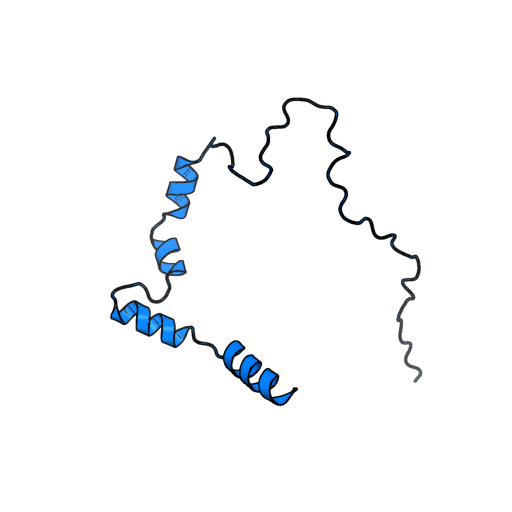Protein AF-A0A1I4YQT5-F1 (afdb_monomer)

Foldseek 3Di:
DVVVVVVVVVVVPDDCLVVQLVVCVVVVHHSDVVVVVVVVCVVVVVVVVCVVPQPPDPPRDDPPDPDDDPPDDDDDPPPPDPPPPDPPPDDDD

Secondary structure (DSSP, 8-state):
-HHHHHHHHHHHH---HHHHHHHHHHTT--SSHHHHHHHHTHHHHHHHHTTT-----TT-----SSS--TTS---------S-----------

Radius of gyration: 26.07 Å; Cα contacts (8 Å, |Δi|>4): 16; chains: 1; bounding box: 37×60×65 Å

pLDDT: mean 74.28, std 21.94, range [37.44, 97.69]

Organism: NCBI:txid995034

Mean predicted aligned error: 16.42 Å

Solvent-accessible surface area (backbone atoms only — not comparable to full-atom values): 6406 Å² total; per-residue (Å²): 123,66,69,69,49,48,58,52,49,57,61,67,71,53,83,56,66,67,60,53,20,56,54,29,45,76,72,77,37,65,57,54,59,66,60,52,46,63,72,66,44,53,66,58,52,53,52,66,74,44,65,90,58,80,68,90,52,100,77,64,66,86,79,92,58,89,82,89,76,94,81,82,80,86,81,79,86,71,78,82,70,95,71,84,70,82,85,72,81,77,78,80,134

Structure (mmCIF, N/CA/C/O backbone):
data_AF-A0A1I4YQT5-F1
#
_entry.id   AF-A0A1I4YQT5-F1
#
loop_
_atom_site.group_PDB
_atom_site.id
_atom_site.type_symbol
_atom_site.label_atom_id
_atom_site.label_alt_id
_atom_site.label_comp_id
_atom_site.label_asym_id
_atom_site.label_entity_id
_atom_site.label_seq_id
_atom_site.pdbx_PDB_ins_code
_atom_site.Cartn_x
_atom_site.Cartn_y
_atom_site.Cartn_z
_atom_site.occupancy
_atom_site.B_iso_or_equiv
_atom_site.auth_seq_id
_atom_site.auth_comp_id
_atom_site.auth_asym_id
_atom_site.auth_atom_id
_atom_site.pdbx_PDB_model_num
ATOM 1 N N . MET A 1 1 ? 24.798 12.345 -19.178 1.00 69.50 1 MET A N 1
ATOM 2 C CA . MET A 1 1 ? 24.167 11.521 -18.119 1.00 69.50 1 MET A CA 1
ATOM 3 C C . MET A 1 1 ? 22.634 11.444 -18.234 1.00 69.50 1 MET A C 1
ATOM 5 O O . MET A 1 1 ? 21.967 11.210 -17.238 1.00 69.50 1 MET A O 1
ATOM 9 N N . LEU A 1 2 ? 22.052 11.559 -19.436 1.00 81.38 2 LEU A N 1
ATOM 10 C CA . LEU A 1 2 ? 20.590 11.512 -19.600 1.00 81.38 2 LEU A CA 1
ATOM 11 C C . LEU A 1 2 ? 20.035 10.072 -19.618 1.00 81.38 2 LEU A C 1
ATOM 13 O O . LEU A 1 2 ? 18.994 9.812 -19.031 1.00 81.38 2 LEU A O 1
ATOM 17 N N . GLY A 1 3 ? 20.766 9.115 -20.207 1.00 87.12 3 GLY A N 1
ATOM 18 C CA . GLY A 1 3 ? 20.321 7.714 -20.299 1.00 87.12 3 GLY A CA 1
ATOM 19 C C . GLY A 1 3 ? 20.215 6.990 -18.950 1.00 87.12 3 GLY A C 1
ATOM 20 O O . GLY A 1 3 ? 19.248 6.279 -18.713 1.00 87.12 3 GLY A O 1
ATOM 21 N N . ALA A 1 4 ? 21.158 7.226 -18.029 1.00 90.69 4 ALA A N 1
ATOM 22 C CA . ALA A 1 4 ? 21.093 6.654 -16.679 1.00 90.69 4 ALA A CA 1
ATOM 23 C C . ALA A 1 4 ? 19.897 7.193 -15.873 1.00 90.69 4 ALA A C 1
ATOM 25 O O . ALA A 1 4 ? 19.291 6.463 -15.094 1.00 90.69 4 ALA A O 1
ATOM 26 N N . ASN A 1 5 ? 19.534 8.463 -16.083 1.00 92.50 5 ASN A N 1
ATOM 27 C CA . ASN A 1 5 ? 18.346 9.045 -15.469 1.00 92.50 5 ASN A CA 1
ATOM 28 C C . ASN A 1 5 ? 17.053 8.458 -16.057 1.00 92.50 5 ASN A C 1
ATOM 30 O O . ASN A 1 5 ? 16.131 8.200 -15.294 1.00 92.50 5 ASN A O 1
ATOM 34 N N . GLY A 1 6 ? 17.012 8.175 -17.365 1.00 95.00 6 GLY A N 1
ATOM 35 C CA . GLY A 1 6 ? 15.872 7.509 -18.007 1.00 95.00 6 GLY A CA 1
ATOM 36 C C . GLY A 1 6 ? 15.527 6.168 -17.355 1.00 95.00 6 GLY A C 1
ATOM 37 O O . GLY A 1 6 ? 14.394 5.972 -16.937 1.00 95.00 6 GLY A O 1
ATOM 38 N N . ILE A 1 7 ? 16.529 5.311 -17.134 1.00 94.94 7 ILE A N 1
ATOM 39 C CA . ILE A 1 7 ? 16.341 4.006 -16.469 1.00 94.94 7 ILE A CA 1
ATOM 40 C C . ILE A 1 7 ? 15.763 4.169 -15.054 1.00 94.94 7 ILE A C 1
ATOM 42 O O . ILE A 1 7 ? 14.885 3.413 -14.642 1.00 94.94 7 ILE A O 1
ATOM 46 N N . LEU A 1 8 ? 16.243 5.165 -14.302 1.00 95.75 8 LEU A N 1
ATOM 47 C CA . LEU A 1 8 ? 15.716 5.452 -12.969 1.00 95.75 8 LEU A CA 1
ATOM 48 C C . LEU A 1 8 ? 14.253 5.910 -13.025 1.00 95.75 8 LEU A C 1
ATOM 50 O O . LEU A 1 8 ? 13.457 5.498 -12.184 1.00 95.75 8 LEU A O 1
ATOM 54 N N . MET A 1 9 ? 13.905 6.758 -13.995 1.00 97.00 9 MET A N 1
ATOM 55 C CA . MET A 1 9 ? 12.537 7.250 -14.149 1.00 97.00 9 MET A CA 1
ATOM 56 C C . MET A 1 9 ? 11.582 6.125 -14.556 1.00 97.00 9 MET A C 1
ATOM 58 O O . MET A 1 9 ? 10.511 6.025 -13.965 1.00 97.00 9 MET A O 1
ATOM 62 N N . ASP A 1 10 ? 11.981 5.230 -15.461 1.00 96.38 10 ASP A N 1
ATOM 63 C CA . ASP A 1 10 ? 11.166 4.073 -15.856 1.00 96.38 10 ASP A CA 1
ATOM 64 C C . ASP A 1 10 ? 10.850 3.167 -14.653 1.00 96.38 10 ASP A C 1
ATOM 66 O O . ASP A 1 10 ? 9.696 2.800 -14.419 1.00 96.38 10 ASP A O 1
ATOM 70 N N . ALA A 1 11 ? 11.858 2.869 -13.827 1.00 96.19 11 ALA A N 1
ATOM 71 C CA . ALA A 1 11 ? 11.668 2.088 -12.606 1.00 96.19 11 ALA A CA 1
ATOM 72 C C . ALA A 1 11 ? 10.778 2.815 -11.584 1.00 96.19 11 ALA A C 1
ATOM 74 O O . ALA A 1 11 ? 9.921 2.196 -10.960 1.00 96.19 11 ALA A O 1
ATOM 75 N N . PHE A 1 12 ? 10.953 4.130 -11.421 1.00 95.62 12 PHE A N 1
ATOM 76 C CA . PHE A 1 12 ? 10.161 4.935 -10.491 1.00 95.62 12 PHE A CA 1
ATOM 77 C C . PHE A 1 12 ? 8.678 5.006 -10.881 1.00 95.62 12 PHE A C 1
ATOM 79 O O . PHE A 1 12 ? 7.813 4.948 -10.009 1.00 95.62 12 PHE A O 1
ATOM 86 N N . TYR A 1 13 ? 8.378 5.118 -12.177 1.00 97.38 13 TYR A N 1
ATOM 87 C CA . TYR A 1 13 ? 7.003 5.173 -12.684 1.00 97.38 13 TYR A CA 1
ATOM 88 C C . TYR A 1 13 ? 6.3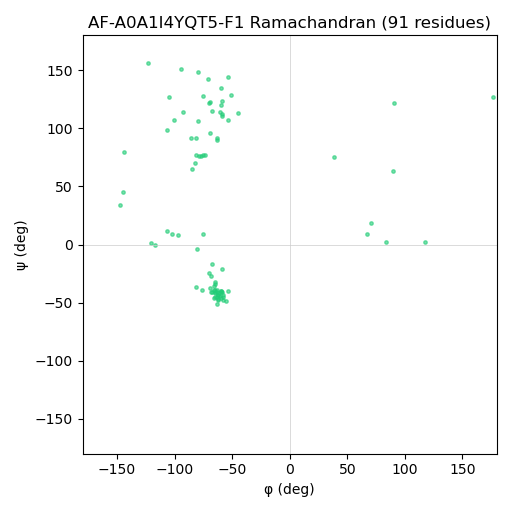33 3.802 -12.808 1.00 97.38 13 TYR A C 1
ATOM 90 O O . TYR A 1 13 ? 5.149 3.731 -13.142 1.00 97.38 13 TYR A O 1
ATOM 98 N N . THR A 1 14 ? 7.053 2.716 -12.529 1.00 97.31 14 THR A N 1
ATOM 99 C CA . THR A 1 14 ? 6.475 1.374 -12.543 1.00 97.31 14 THR A CA 1
ATOM 100 C C . THR A 1 14 ? 5.498 1.210 -11.378 1.00 97.31 14 THR A C 1
ATOM 102 O O . THR A 1 14 ? 5.855 1.357 -10.209 1.00 97.31 14 THR A O 1
ATOM 105 N N . ASP A 1 15 ? 4.247 0.875 -11.694 1.00 96.81 15 ASP A N 1
ATOM 106 C CA . ASP A 1 15 ? 3.233 0.588 -10.683 1.00 96.81 15 ASP A CA 1
ATOM 107 C C . ASP A 1 15 ? 3.400 -0.833 -10.131 1.00 96.81 15 ASP A C 1
ATOM 109 O O . ASP A 1 15 ? 3.070 -1.815 -10.787 1.00 96.81 15 ASP A O 1
ATOM 113 N N . VAL A 1 16 ? 3.894 -0.931 -8.898 1.00 97.06 16 VAL A N 1
ATOM 114 C CA . VAL A 1 16 ? 4.137 -2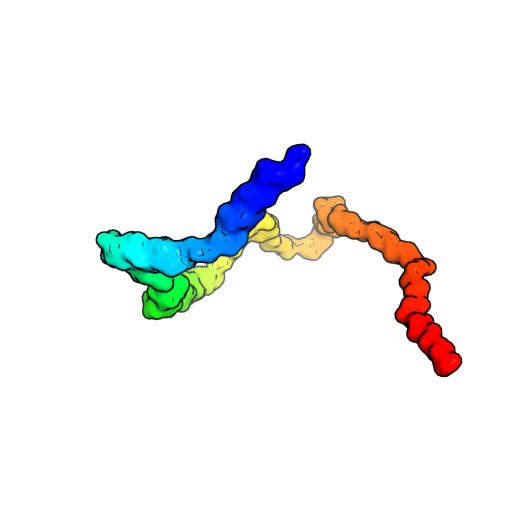.201 -8.192 1.00 97.06 16 VAL A CA 1
ATOM 115 C C . VAL A 1 16 ? 3.001 -2.592 -7.236 1.00 97.06 16 VAL A C 1
ATOM 117 O O . VAL A 1 16 ? 3.147 -3.515 -6.430 1.00 97.06 16 VAL A O 1
ATOM 120 N N . ARG A 1 17 ? 1.865 -1.878 -7.247 1.00 95.31 17 ARG A N 1
ATOM 121 C CA . ARG A 1 17 ? 0.795 -2.082 -6.250 1.00 95.31 17 ARG A CA 1
ATOM 122 C C . ARG A 1 17 ? 0.175 -3.475 -6.319 1.00 95.31 17 ARG A C 1
ATOM 124 O O . ARG A 1 17 ? -0.087 -4.050 -5.263 1.00 95.31 17 ARG A O 1
ATOM 131 N N . SER A 1 18 ? -0.022 -4.021 -7.519 1.00 95.94 18 SER A N 1
ATOM 132 C CA . SER A 1 18 ? -0.532 -5.386 -7.718 1.00 95.94 18 SER A CA 1
ATOM 133 C C . SER A 1 18 ? 0.413 -6.439 -7.146 1.00 95.94 18 SER A C 1
ATOM 135 O O . SER A 1 18 ? -0.021 -7.346 -6.438 1.00 95.94 18 SER A O 1
ATOM 137 N N . ASP A 1 19 ? 1.711 -6.278 -7.386 1.00 96.75 19 ASP A N 1
ATOM 138 C CA . ASP A 1 19 ? 2.729 -7.245 -6.978 1.00 96.75 19 ASP A CA 1
ATOM 139 C C . ASP A 1 19 ? 2.858 -7.270 -5.453 1.00 96.75 19 ASP A C 1
ATOM 141 O O . ASP A 1 19 ? 2.923 -8.330 -4.826 1.00 96.75 19 ASP A O 1
ATOM 145 N N . LEU A 1 20 ? 2.803 -6.090 -4.828 1.00 96.56 20 LEU A N 1
ATOM 146 C CA . LEU A 1 20 ? 2.778 -5.963 -3.374 1.00 96.56 20 LEU A CA 1
ATOM 147 C C . LEU A 1 20 ? 1.500 -6.539 -2.756 1.00 96.56 20 LEU A C 1
ATOM 149 O O . LEU A 1 20 ? 1.563 -7.087 -1.656 1.00 96.56 20 LEU A O 1
ATOM 153 N N . ALA A 1 21 ? 0.351 -6.410 -3.423 1.00 97.12 21 ALA A N 1
ATOM 154 C CA . ALA A 1 21 ? -0.901 -6.999 -2.956 1.00 97.12 21 ALA A CA 1
ATOM 155 C C . ALA A 1 21 ? -0.807 -8.533 -2.923 1.00 97.12 21 ALA A C 1
ATOM 157 O O . ALA A 1 21 ? -1.005 -9.125 -1.862 1.00 97.12 21 ALA A O 1
ATOM 158 N N . ALA A 1 22 ? -0.381 -9.155 -4.026 1.00 97.19 22 ALA A N 1
ATOM 159 C CA . ALA A 1 22 ? -0.185 -10.603 -4.105 1.00 97.19 22 ALA A CA 1
ATOM 160 C C . ALA A 1 22 ? 0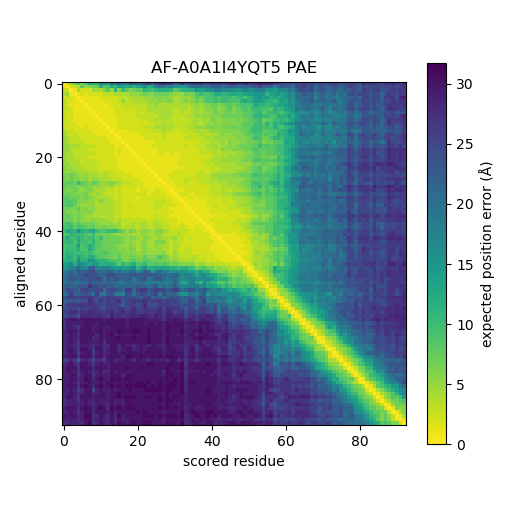.853 -11.106 -3.084 1.00 97.19 22 ALA A C 1
ATOM 162 O O . ALA A 1 22 ? 0.664 -12.131 -2.424 1.00 97.19 22 ALA A O 1
ATOM 163 N N . TRP A 1 23 ? 1.942 -10.355 -2.887 1.00 97.56 23 TRP A N 1
ATOM 164 C CA . TRP A 1 23 ? 2.944 -10.689 -1.877 1.00 97.56 23 TRP A CA 1
ATOM 165 C C . TRP A 1 23 ? 2.375 -10.657 -0.451 1.00 97.56 23 TRP A C 1
ATOM 167 O O . TRP A 1 23 ? 2.679 -11.552 0.341 1.00 97.56 23 TRP A O 1
ATOM 177 N N . ARG A 1 24 ? 1.530 -9.673 -0.108 1.00 97.69 24 ARG A N 1
ATOM 178 C CA . ARG A 1 24 ? 0.867 -9.613 1.208 1.00 97.69 24 ARG A CA 1
ATOM 179 C C . ARG A 1 24 ? -0.036 -10.820 1.429 1.00 97.69 24 ARG A C 1
ATOM 181 O O . ARG A 1 24 ? 0.083 -11.471 2.467 1.00 97.69 24 ARG A O 1
ATOM 188 N N . GLU A 1 25 ? -0.859 -11.157 0.441 1.00 97.19 25 GLU A N 1
ATOM 189 C CA . GLU A 1 25 ? -1.765 -12.308 0.509 1.00 97.19 25 GLU A CA 1
ATOM 190 C C . GLU A 1 25 ? -1.001 -13.620 0.708 1.00 97.19 25 GLU A C 1
ATOM 192 O O . GLU A 1 25 ? -1.388 -14.433 1.547 1.00 97.19 25 GLU A O 1
ATOM 197 N N . SER A 1 26 ? 0.151 -13.784 0.042 1.00 97.44 26 SER A N 1
ATOM 198 C CA . SER A 1 26 ? 1.013 -14.965 0.214 1.00 97.44 26 SER A CA 1
ATOM 199 C C . SER A 1 26 ? 1.494 -15.176 1.657 1.00 97.44 26 SER A C 1
ATOM 201 O O . SER A 1 26 ? 1.866 -16.284 2.039 1.00 97.44 26 SER A O 1
ATOM 203 N N . ARG A 1 27 ? 1.478 -14.116 2.474 1.00 96.62 27 ARG A N 1
ATOM 204 C CA . ARG A 1 27 ? 1.867 -14.136 3.890 1.00 96.62 27 ARG A CA 1
ATOM 205 C C . ARG A 1 27 ? 0.681 -14.028 4.847 1.00 96.62 27 ARG A C 1
ATOM 207 O O . ARG A 1 27 ? 0.891 -13.808 6.038 1.00 96.62 27 ARG A O 1
ATOM 214 N N . GLY A 1 28 ? -0.546 -14.161 4.345 1.00 95.44 28 GLY A N 1
ATOM 215 C CA . GLY A 1 28 ? -1.769 -14.033 5.139 1.00 95.44 28 GLY A CA 1
ATOM 216 C C . GLY A 1 28 ? -2.063 -12.602 5.598 1.00 95.44 28 GLY A C 1
ATOM 217 O O . GLY A 1 28 ? -2.817 -12.410 6.550 1.00 95.44 28 GLY A O 1
ATOM 218 N N . LEU A 1 29 ? -1.461 -11.596 4.959 1.00 95.81 29 LEU A N 1
ATOM 219 C CA . LEU A 1 29 ? -1.739 -10.187 5.222 1.00 95.81 29 LEU A CA 1
ATOM 220 C C . LEU A 1 29 ? -2.798 -9.658 4.238 1.00 95.81 29 LEU A C 1
ATOM 222 O O . LEU A 1 29 ? -2.853 -10.124 3.099 1.00 95.81 29 LEU A O 1
ATOM 226 N N . PRO A 1 30 ? -3.605 -8.652 4.626 1.00 94.88 30 PRO A N 1
ATOM 227 C CA . PRO A 1 30 ? -4.565 -8.035 3.715 1.00 94.88 30 PRO A CA 1
ATOM 228 C C . PRO A 1 30 ? -3.885 -7.407 2.491 1.00 94.88 30 PRO A C 1
ATOM 230 O O . PRO A 1 30 ? -2.912 -6.661 2.634 1.00 94.88 30 PRO A O 1
ATOM 233 N N . ALA A 1 31 ? -4.436 -7.659 1.301 1.00 94.69 31 ALA A N 1
ATOM 234 C CA . ALA A 1 31 ? -3.992 -7.048 0.046 1.00 94.69 31 ALA A CA 1
ATOM 235 C C . ALA A 1 31 ? -4.060 -5.515 0.089 1.00 94.69 31 ALA A C 1
ATOM 237 O O . ALA A 1 31 ? -3.093 -4.837 -0.276 1.00 94.69 31 ALA A O 1
ATOM 238 N N . ASP A 1 32 ? -5.181 -4.991 0.601 1.00 94.31 32 ASP A N 1
ATOM 239 C CA . ASP A 1 32 ? -5.399 -3.574 0.880 1.00 94.31 32 ASP A CA 1
ATOM 240 C C . ASP A 1 32 ? -5.348 -3.311 2.400 1.00 94.31 32 ASP A C 1
ATOM 242 O O . ASP A 1 32 ? -6.337 -3.516 3.118 1.00 94.31 32 ASP A O 1
ATOM 246 N N . PRO A 1 33 ? -4.200 -2.846 2.921 1.00 93.00 33 PRO A N 1
ATOM 247 C CA . PRO A 1 33 ? -4.046 -2.570 4.342 1.00 93.00 33 PRO A CA 1
ATOM 248 C C . PRO A 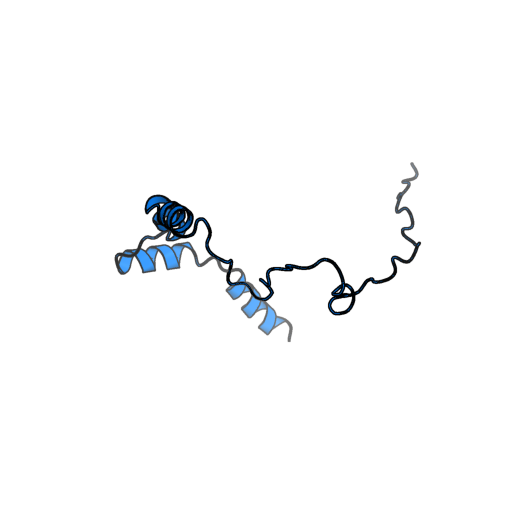1 33 ? -4.890 -1.379 4.816 1.00 93.00 33 PRO A C 1
ATOM 250 O O . PRO A 1 33 ? -5.278 -1.349 5.984 1.00 93.00 33 PRO A O 1
ATOM 253 N N . MET A 1 34 ? -5.203 -0.411 3.946 1.00 93.00 34 MET A N 1
ATOM 254 C CA . MET A 1 34 ? -6.004 0.754 4.332 1.00 93.00 34 MET A CA 1
ATOM 255 C C . MET A 1 34 ? -7.482 0.394 4.447 1.00 93.00 34 MET A C 1
ATOM 257 O O . MET A 1 34 ? -8.130 0.815 5.408 1.00 93.00 34 MET A O 1
ATOM 261 N N . ALA A 1 35 ? -7.996 -0.440 3.541 1.00 93.44 35 ALA A N 1
ATOM 262 C CA . ALA A 1 35 ? -9.336 -1.004 3.678 1.00 93.44 35 ALA A CA 1
ATOM 263 C C . ALA A 1 35 ? -9.450 -1.876 4.938 1.00 93.44 35 ALA A C 1
ATOM 265 O O . ALA A 1 35 ? -10.404 -1.730 5.703 1.00 93.44 35 ALA A O 1
ATOM 266 N N . ALA A 1 36 ? -8.449 -2.722 5.213 1.00 94.12 36 ALA A N 1
ATOM 267 C CA . ALA A 1 36 ? -8.418 -3.534 6.429 1.00 94.12 36 ALA A CA 1
ATOM 268 C C . ALA A 1 36 ? -8.384 -2.673 7.705 1.00 94.12 36 ALA A C 1
ATOM 270 O O . ALA A 1 36 ? -9.105 -2.946 8.667 1.00 94.12 36 ALA A O 1
ATOM 271 N N . TYR A 1 37 ? -7.600 -1.590 7.703 1.00 92.75 37 TYR A N 1
ATOM 272 C CA . TYR A 1 37 ? -7.572 -0.628 8.802 1.00 92.75 37 TYR A CA 1
ATOM 273 C C . TYR A 1 37 ? -8.933 0.049 9.003 1.00 92.75 37 TYR A C 1
ATOM 275 O O . TYR A 1 37 ? -9.430 0.095 10.131 1.00 92.75 37 TYR A O 1
ATOM 283 N N . ALA A 1 38 ? -9.564 0.527 7.929 1.00 92.69 38 ALA A N 1
ATOM 284 C CA . ALA A 1 38 ? -10.880 1.157 7.995 1.00 92.69 38 ALA A CA 1
ATOM 285 C C . ALA A 1 38 ? -11.943 0.191 8.546 1.00 92.69 38 ALA A C 1
ATOM 287 O O . ALA A 1 38 ? -12.698 0.558 9.448 1.00 92.69 38 ALA A O 1
ATOM 288 N N . ALA A 1 39 ? -11.941 -1.061 8.080 1.00 93.31 39 ALA A N 1
ATOM 289 C CA . ALA A 1 39 ? -12.845 -2.107 8.553 1.00 93.31 39 ALA A CA 1
ATOM 290 C C . ALA A 1 39 ? -12.613 -2.478 10.027 1.00 93.31 39 ALA A C 1
ATOM 292 O O . ALA A 1 39 ? -13.563 -2.797 10.739 1.00 93.31 39 ALA A O 1
ATOM 293 N N . SER A 1 40 ? -11.371 -2.394 10.517 1.00 92.94 40 SER A N 1
ATOM 294 C CA . SER A 1 40 ? -11.041 -2.727 11.910 1.00 92.94 40 SER A CA 1
ATOM 295 C C . SER A 1 40 ? -11.640 -1.766 12.946 1.00 92.94 40 SER A C 1
ATOM 297 O O . SER A 1 40 ? -11.653 -2.074 14.136 1.00 92.94 40 SER A O 1
ATOM 299 N N . GLY A 1 41 ? -12.081 -0.570 12.534 1.00 90.81 41 GLY A N 1
ATOM 300 C CA . GLY A 1 41 ? -12.595 0.449 13.452 1.00 90.81 41 GLY A CA 1
ATOM 301 C C . GLY A 1 41 ? -11.542 1.036 14.403 1.00 90.81 41 GLY A C 1
ATOM 302 O O . GLY A 1 41 ? -11.899 1.803 15.300 1.00 90.81 41 GLY A O 1
ATOM 303 N N . CYS A 1 42 ? -10.251 0.732 14.206 1.00 89.50 42 CYS A N 1
ATOM 304 C CA . CYS A 1 42 ? -9.157 1.237 15.040 1.00 89.50 42 CYS A CA 1
ATOM 305 C C . CYS A 1 42 ? -9.166 2.764 15.155 1.00 89.50 42 CYS A C 1
ATOM 307 O O . CYS A 1 42 ? -8.966 3.288 16.248 1.00 89.50 42 CYS A O 1
ATOM 309 N N . GLN A 1 43 ? -9.463 3.469 14.058 1.00 88.56 43 GLN A N 1
ATOM 310 C CA . GLN A 1 43 ? -9.538 4.930 14.046 1.00 88.56 43 GLN A CA 1
ATOM 311 C C . GLN A 1 43 ? -10.567 5.470 15.046 1.00 88.56 43 GLN A C 1
ATOM 313 O O . GLN A 1 43 ? -10.284 6.426 15.763 1.00 88.56 43 GLN A O 1
ATOM 318 N N . ARG A 1 44 ? -11.751 4.848 15.110 1.00 90.25 44 ARG A N 1
ATOM 319 C CA . ARG A 1 44 ? -12.822 5.254 16.024 1.00 90.25 44 ARG A CA 1
ATOM 320 C C . ARG A 1 44 ? -12.410 5.032 17.478 1.00 90.25 44 ARG A C 1
ATOM 322 O O . ARG A 1 44 ? -12.527 5.951 18.278 1.00 90.25 44 ARG A O 1
ATOM 329 N N . ARG A 1 45 ? -11.841 3.864 17.787 1.00 89.81 45 ARG A N 1
ATOM 330 C CA . ARG A 1 45 ? -11.317 3.557 19.127 1.00 89.81 45 ARG A CA 1
ATOM 331 C C . ARG A 1 45 ? -10.242 4.557 19.566 1.00 89.81 45 ARG A C 1
ATOM 333 O O . ARG A 1 45 ? -10.333 5.107 20.653 1.00 89.81 45 ARG A O 1
ATOM 340 N N . ILE A 1 46 ? -9.266 4.847 18.700 1.00 88.75 46 ILE A N 1
ATOM 341 C CA . ILE A 1 46 ? -8.214 5.837 18.987 1.00 88.75 46 ILE A CA 1
ATOM 342 C C . ILE A 1 46 ? -8.821 7.220 19.250 1.00 88.75 46 ILE A C 1
ATOM 344 O O . ILE A 1 46 ? -8.350 7.931 20.135 1.00 88.75 46 ILE A O 1
ATOM 348 N N . ALA A 1 47 ? -9.840 7.617 18.483 1.00 87.88 47 ALA A N 1
ATOM 349 C CA . ALA A 1 47 ? -10.504 8.902 18.665 1.00 87.88 47 ALA A CA 1
ATOM 350 C C . ALA A 1 47 ? -11.228 8.987 20.017 1.00 87.88 47 ALA A C 1
ATOM 352 O O . ALA A 1 47 ? -11.060 9.985 20.709 1.00 87.88 47 ALA A O 1
ATOM 353 N N . GLU A 1 48 ? -11.966 7.943 20.405 1.00 89.50 48 GLU A N 1
ATOM 354 C CA . GLU A 1 48 ? -12.669 7.840 21.694 1.00 89.50 48 GLU A CA 1
ATOM 355 C C . GLU A 1 48 ? -11.688 7.849 22.883 1.00 89.50 48 GLU A C 1
ATOM 357 O O . GLU A 1 48 ? -11.876 8.598 23.839 1.00 89.50 48 GLU A O 1
ATOM 362 N N . GLU A 1 49 ? -10.597 7.083 22.805 1.00 88.69 49 GLU A N 1
ATOM 363 C CA . GLU A 1 49 ? -9.591 6.975 23.875 1.00 88.69 49 GLU A CA 1
ATOM 364 C C . GLU A 1 49 ? -8.752 8.248 24.056 1.00 88.69 49 GLU A C 1
ATOM 366 O O . GLU A 1 49 ? -8.194 8.483 25.128 1.00 88.69 49 GLU A O 1
ATOM 371 N N . ARG A 1 50 ? -8.627 9.071 23.010 1.00 83.25 50 ARG A N 1
ATOM 372 C CA . ARG A 1 50 ? -7.799 10.287 23.024 1.00 83.25 50 ARG A CA 1
ATOM 373 C C . ARG A 1 50 ? -8.602 11.575 23.187 1.00 83.25 50 ARG A C 1
ATOM 375 O O . ARG A 1 50 ? -8.019 12.657 23.074 1.00 83.25 50 ARG A O 1
ATOM 382 N N . VAL A 1 51 ? -9.903 11.495 23.478 1.00 80.88 51 VAL A N 1
ATOM 383 C CA . VAL A 1 51 ? -10.706 12.679 23.817 1.00 80.88 51 VAL A CA 1
ATOM 384 C C . VAL A 1 51 ? -10.111 13.351 25.059 1.00 80.88 51 VAL A C 1
ATOM 386 O O . VAL A 1 51 ? -9.987 12.741 26.115 1.00 80.88 51 VAL A O 1
ATOM 389 N N . GLY A 1 52 ? -9.707 14.618 24.925 1.00 73.06 52 GLY A N 1
ATOM 390 C CA . GLY A 1 52 ? -9.073 15.386 26.006 1.00 73.06 52 GLY A CA 1
ATOM 391 C C . GLY A 1 52 ? -7.561 15.169 26.162 1.00 73.06 52 GLY A C 1
ATOM 392 O O . GLY A 1 52 ? -6.948 15.776 27.041 1.00 73.06 52 GLY A O 1
ATOM 393 N N . GLY A 1 53 ? -6.935 14.354 25.307 1.00 69.06 53 GLY A N 1
ATOM 394 C CA . GLY A 1 53 ? -5.484 14.181 25.277 1.00 69.06 53 GLY A CA 1
ATOM 395 C C . GLY A 1 53 ? -4.759 15.412 24.723 1.00 69.06 53 GLY A C 1
ATOM 396 O O . GLY A 1 53 ? -5.211 16.053 23.773 1.00 69.06 53 GLY A O 1
ATOM 397 N N . GLN A 1 54 ? -3.596 15.743 25.287 1.00 71.75 54 GLN A N 1
ATOM 398 C CA . GLN A 1 54 ? -2.737 16.785 24.727 1.00 71.75 54 GLN A CA 1
ATOM 399 C C . GLN A 1 54 ? -2.126 16.278 23.415 1.00 71.75 54 GLN A C 1
ATOM 401 O O . GLN A 1 54 ? -1.431 15.262 23.408 1.00 71.75 54 GLN A O 1
ATOM 406 N N . GLN A 1 55 ? -2.365 16.978 22.303 1.00 70.06 55 GLN A N 1
ATOM 407 C CA . GLN A 1 55 ? -1.735 16.647 21.027 1.00 70.06 55 GLN A CA 1
ATOM 408 C C . GLN A 1 55 ? -0.212 16.719 21.194 1.00 70.06 55 GLN A C 1
ATOM 410 O O . GLN A 1 55 ? 0.340 17.791 21.409 1.00 70.06 55 GLN A O 1
ATOM 415 N N . ALA A 1 56 ? 0.480 15.585 21.117 1.00 69.75 56 ALA A N 1
ATOM 416 C CA . ALA A 1 56 ? 1.935 15.562 21.093 1.00 69.75 56 ALA A CA 1
ATOM 417 C C . ALA A 1 56 ? 2.386 15.846 19.655 1.00 69.75 56 ALA A C 1
ATOM 419 O O . ALA A 1 56 ? 2.444 14.951 18.816 1.00 69.75 56 ALA A O 1
ATOM 420 N N . GLY A 1 57 ? 2.619 17.120 19.352 1.00 74.25 57 GLY A N 1
ATOM 421 C CA . GLY A 1 57 ? 3.132 17.581 18.065 1.00 74.25 57 GLY A CA 1
ATOM 422 C C . GLY A 1 57 ? 4.413 18.387 18.241 1.00 74.25 57 GLY A C 1
ATOM 423 O O . GLY A 1 57 ? 4.645 18.977 19.300 1.00 74.25 57 GLY A O 1
ATOM 424 N N . TRP A 1 58 ? 5.233 18.453 17.191 1.00 61.72 58 TRP A N 1
ATOM 425 C CA . TRP A 1 58 ? 6.352 19.395 17.110 1.00 61.72 58 TRP A CA 1
ATOM 426 C C . TRP A 1 58 ? 5.799 20.830 17.116 1.00 61.72 58 TRP A C 1
ATOM 428 O O . TRP A 1 58 ? 5.444 21.374 16.078 1.00 61.72 58 TRP A O 1
ATOM 438 N N . GLY A 1 59 ? 5.652 21.413 18.309 1.00 65.81 59 GLY A N 1
ATOM 439 C CA . GLY A 1 59 ? 5.099 22.757 18.521 1.00 65.81 59 GLY A CA 1
ATOM 440 C C . GLY A 1 59 ? 3.810 22.828 19.344 1.00 65.81 59 GLY A C 1
ATOM 441 O O . GLY A 1 59 ? 3.309 23.926 19.565 1.00 65.81 59 GLY A O 1
ATOM 442 N N . ALA A 1 60 ? 3.284 21.710 19.849 1.00 61.44 60 ALA A N 1
ATOM 443 C CA . ALA A 1 60 ? 2.083 21.719 20.681 1.00 61.44 60 ALA A CA 1
ATOM 444 C C . ALA A 1 60 ? 2.384 22.227 22.104 1.00 61.44 60 ALA A C 1
ATOM 446 O O . ALA A 1 60 ? 2.506 21.463 23.060 1.00 61.44 60 ALA A O 1
ATOM 447 N N . ARG A 1 61 ? 2.536 23.546 22.249 1.00 59.28 61 ARG A N 1
ATOM 448 C CA . ARG A 1 61 ? 2.507 24.225 23.544 1.00 59.28 61 ARG A CA 1
ATOM 449 C C . ARG A 1 61 ? 1.183 24.953 23.698 1.00 59.28 61 ARG A C 1
ATOM 451 O O . ARG A 1 61 ? 0.804 25.772 22.869 1.00 59.28 61 ARG A O 1
ATOM 458 N N . ARG A 1 62 ? 0.518 24.660 24.809 1.00 50.78 62 ARG A N 1
ATOM 459 C CA . ARG A 1 62 ? -0.594 25.433 25.351 1.00 50.78 62 ARG A CA 1
ATOM 460 C C . ARG A 1 62 ? -0.102 26.868 25.609 1.00 50.78 62 ARG A C 1
ATOM 462 O O . ARG A 1 62 ? 0.735 27.071 26.487 1.00 50.78 62 ARG A O 1
ATOM 469 N N . LEU A 1 63 ? -0.569 27.844 24.832 1.00 55.78 63 LEU A N 1
ATOM 470 C CA . LEU A 1 63 ? -0.330 29.266 25.098 1.00 55.78 63 LEU A CA 1
ATOM 471 C C . LEU A 1 63 ? -1.340 29.756 26.150 1.00 55.78 63 LEU A C 1
ATOM 473 O O . LEU A 1 63 ? -2.313 30.419 25.817 1.00 55.78 63 LEU A O 1
ATOM 477 N N . GLU A 1 64 ? -1.112 29.430 27.427 1.00 48.59 64 GLU A N 1
ATOM 478 C CA . GLU A 1 64 ? -1.811 30.073 28.561 1.00 48.59 64 GLU A CA 1
ATOM 479 C C . GLU A 1 64 ? -1.095 31.370 28.956 1.00 48.59 64 GLU A C 1
ATOM 481 O O . GLU A 1 64 ? -0.497 31.476 30.030 1.00 48.59 64 GLU A O 1
ATOM 486 N N . ARG A 1 65 ? -1.088 32.344 28.051 1.00 45.44 65 ARG A N 1
ATOM 487 C CA . ARG A 1 65 ? -1.073 33.778 28.366 1.00 45.44 65 ARG A CA 1
ATOM 488 C C . ARG A 1 65 ? -0.992 34.546 27.063 1.00 45.44 65 ARG A C 1
ATOM 490 O O . ARG A 1 65 ? -0.107 34.298 26.247 1.00 45.44 65 ARG A O 1
ATOM 497 N N . GLY A 1 66 ? -1.925 35.478 26.895 1.00 50.75 66 GLY A N 1
ATOM 498 C CA . GLY A 1 66 ? -1.769 36.545 25.926 1.00 50.75 66 GLY A CA 1
ATOM 499 C C . GLY A 1 66 ? -0.439 37.257 26.161 1.00 50.75 66 GLY A C 1
ATOM 500 O O . GLY A 1 66 ? -0.016 37.424 27.301 1.00 50.75 66 GLY A O 1
ATOM 501 N N . GLU A 1 67 ? 0.160 37.668 25.050 1.00 51.41 67 GLU A N 1
ATOM 502 C CA . GLU A 1 67 ? 1.391 38.447 24.932 1.00 51.41 67 GLU A CA 1
ATOM 503 C C . GLU A 1 67 ? 2.700 37.644 24.827 1.00 51.41 67 GLU A C 1
ATOM 505 O O . GLU A 1 67 ? 3.106 36.891 25.704 1.00 51.41 67 GLU A O 1
ATOM 510 N N . ALA A 1 68 ? 3.389 37.910 23.710 1.00 50.91 68 ALA A N 1
ATOM 511 C CA . ALA A 1 68 ? 4.798 37.636 23.432 1.00 50.91 68 ALA A CA 1
ATOM 512 C C . ALA A 1 68 ? 5.193 36.289 22.799 1.00 50.91 68 ALA A C 1
ATOM 514 O O . ALA A 1 68 ? 6.036 35.597 23.345 1.00 50.91 68 ALA A O 1
ATOM 515 N N . LEU A 1 69 ? 4.748 35.988 21.566 1.00 47.84 69 LEU A N 1
ATOM 516 C CA . LEU A 1 69 ? 5.536 35.151 20.628 1.00 47.84 69 LEU A CA 1
ATOM 517 C C . LEU A 1 69 ? 5.358 35.514 19.133 1.00 47.84 69 LEU A C 1
ATOM 519 O O . LEU A 1 69 ? 5.475 34.663 18.258 1.00 47.84 69 LEU A O 1
ATOM 523 N N . ALA A 1 70 ? 5.172 36.790 18.788 1.00 48.94 70 ALA A N 1
ATOM 524 C CA . ALA A 1 70 ? 5.169 37.217 17.379 1.00 48.94 70 ALA A CA 1
ATOM 525 C C . ALA A 1 70 ? 6.575 37.289 16.729 1.00 48.94 70 ALA A C 1
ATOM 527 O O . ALA A 1 70 ? 6.706 37.820 15.630 1.00 48.94 70 ALA A O 1
ATOM 528 N N . ARG A 1 71 ? 7.648 36.804 17.382 1.00 51.97 71 ARG A N 1
ATOM 529 C CA . ARG A 1 71 ? 9.031 37.106 16.953 1.00 51.97 71 ARG A CA 1
ATOM 530 C C . ARG A 1 71 ? 9.929 35.924 16.588 1.00 51.97 71 ARG A C 1
ATOM 532 O O . ARG A 1 71 ? 11.076 36.162 16.239 1.00 51.97 71 ARG A O 1
ATOM 539 N N . VAL A 1 72 ? 9.450 34.677 16.636 1.00 58.81 72 VAL A N 1
ATOM 540 C CA . VAL A 1 72 ? 10.329 33.506 16.396 1.00 58.81 72 VAL A CA 1
ATOM 541 C C . VAL A 1 72 ? 9.936 32.670 15.167 1.00 58.81 72 VAL A C 1
ATOM 543 O O . VAL A 1 72 ? 10.649 31.742 14.808 1.00 58.81 72 VAL A O 1
ATOM 546 N N . PHE A 1 73 ? 8.874 33.021 14.434 1.00 41.81 73 PHE A N 1
ATOM 547 C CA . PHE A 1 73 ? 8.551 32.329 13.178 1.00 41.81 73 PHE A CA 1
ATOM 548 C C . PHE A 1 73 ? 7.979 33.282 12.119 1.00 41.81 73 PHE A C 1
ATOM 550 O O . PHE A 1 73 ? 6.772 33.347 11.907 1.00 41.81 73 PHE A O 1
ATOM 557 N N . GLN A 1 74 ? 8.856 34.034 11.448 1.00 55.31 74 GLN A N 1
ATOM 558 C CA . GLN A 1 74 ? 8.570 34.558 10.108 1.00 55.31 74 GLN A CA 1
ATOM 559 C C . GLN A 1 74 ? 9.273 33.670 9.072 1.00 55.31 74 GLN A C 1
ATOM 561 O O . GLN A 1 74 ? 10.494 33.765 8.943 1.00 55.31 74 GLN A O 1
ATOM 566 N N . PRO A 1 75 ? 8.553 32.839 8.301 1.00 50.25 75 PRO A N 1
ATOM 567 C CA . PRO A 1 75 ? 9.095 32.270 7.082 1.00 50.25 75 PRO A CA 1
ATOM 568 C C . PRO A 1 75 ? 8.718 33.187 5.906 1.00 50.25 75 PRO A C 1
ATOM 570 O O . PRO A 1 75 ? 7.546 33.348 5.590 1.00 50.25 75 PRO A O 1
ATOM 573 N N . TYR A 1 76 ? 9.721 33.813 5.287 1.00 41.31 76 TYR A N 1
ATOM 574 C CA . TYR A 1 76 ? 9.686 34.393 3.936 1.00 41.31 76 TYR A CA 1
ATOM 575 C C . TYR A 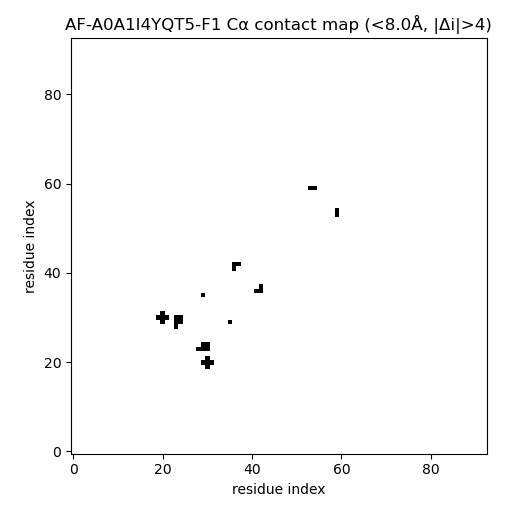1 76 ? 8.386 35.105 3.510 1.00 41.31 76 TYR A C 1
ATOM 577 O O . TYR A 1 76 ? 7.657 34.633 2.637 1.00 41.31 76 TYR A O 1
ATOM 585 N N . ALA A 1 77 ? 8.151 36.314 4.025 1.00 42.03 77 ALA A N 1
ATOM 586 C CA . ALA A 1 77 ? 7.343 37.295 3.304 1.00 42.03 77 ALA A CA 1
ATOM 587 C C . ALA A 1 77 ? 8.175 37.834 2.127 1.00 42.03 77 ALA A C 1
ATOM 589 O O . ALA A 1 77 ? 8.759 38.911 2.194 1.00 42.03 77 ALA A O 1
ATOM 590 N N . GLY A 1 78 ? 8.284 37.031 1.066 1.00 43.16 78 GLY A N 1
ATOM 591 C CA . GLY A 1 78 ? 8.741 37.505 -0.231 1.00 43.16 78 GLY A CA 1
ATOM 592 C C . GLY A 1 78 ? 7.778 38.583 -0.711 1.00 43.16 78 GLY A C 1
ATOM 593 O O . GLY A 1 78 ? 6.595 38.325 -0.932 1.00 43.16 78 GLY A O 1
ATOM 594 N N . GLU A 1 79 ? 8.296 39.797 -0.803 1.00 40.12 79 GLU A N 1
ATOM 595 C CA . GLU A 1 79 ? 7.658 40.974 -1.367 1.00 40.12 79 GLU A CA 1
ATOM 596 C C . GLU A 1 79 ? 6.984 40.603 -2.699 1.00 40.12 79 GLU A C 1
ATOM 598 O O . GLU A 1 79 ? 7.642 40.220 -3.670 1.00 40.12 79 GLU A O 1
ATOM 603 N N . LYS A 1 80 ? 5.647 40.654 -2.756 1.00 44.06 80 LYS A N 1
ATOM 604 C CA . LYS A 1 80 ? 4.943 40.560 -4.036 1.00 44.06 80 LYS A CA 1
ATOM 605 C C . LYS A 1 80 ? 5.239 41.840 -4.808 1.00 44.06 80 LYS A C 1
ATOM 607 O O . LYS A 1 80 ? 4.580 42.856 -4.610 1.00 44.06 80 LYS A O 1
ATOM 612 N N . SER A 1 81 ? 6.243 41.772 -5.677 1.00 37.44 81 SER A N 1
ATOM 613 C CA . SER A 1 81 ? 6.509 42.780 -6.700 1.00 37.44 81 SER A CA 1
ATOM 614 C C . SER A 1 81 ? 5.221 43.059 -7.497 1.00 37.44 81 SER A C 1
ATOM 616 O O . SER A 1 81 ? 4.584 42.107 -7.968 1.00 37.44 81 SER A O 1
ATOM 618 N N . PRO A 1 82 ? 4.795 44.324 -7.665 1.00 41.09 82 PRO A N 1
ATOM 619 C CA . PRO A 1 82 ? 3.628 44.662 -8.463 1.00 41.09 82 PRO A CA 1
ATOM 620 C C . PRO A 1 82 ? 4.011 44.626 -9.945 1.00 41.09 82 PRO A C 1
ATOM 622 O O . PRO A 1 82 ? 4.207 45.650 -10.589 1.00 41.09 82 PRO A O 1
ATOM 625 N N . ALA A 1 83 ? 4.128 43.422 -10.495 1.00 47.50 83 ALA A N 1
ATOM 626 C CA . ALA A 1 83 ? 4.284 43.204 -11.929 1.00 47.50 83 ALA A CA 1
ATOM 627 C C . ALA A 1 83 ? 3.568 41.919 -12.367 1.00 47.50 83 ALA A C 1
ATOM 629 O O . ALA A 1 83 ? 4.083 41.124 -13.149 1.00 47.50 83 ALA A O 1
ATOM 630 N N . GLN A 1 84 ? 2.333 41.723 -11.894 1.00 47.97 84 GLN A N 1
ATOM 631 C CA . GLN A 1 84 ? 1.394 40.820 -12.556 1.00 47.97 84 GLN A CA 1
ATOM 632 C C . GLN A 1 84 ? 0.843 41.545 -13.797 1.00 47.97 84 GLN A C 1
ATOM 634 O O . GLN A 1 84 ? -0.258 42.098 -13.804 1.00 47.97 84 GLN A O 1
ATOM 639 N N . GLY A 1 85 ? 1.664 41.608 -14.847 1.00 39.50 85 GLY A N 1
ATOM 640 C CA . GLY A 1 85 ? 1.228 42.011 -16.176 1.00 39.50 85 GLY A CA 1
ATOM 641 C C . GLY A 1 85 ? 0.126 41.067 -16.649 1.00 39.50 85 GLY A C 1
ATOM 642 O O . GLY A 1 85 ? 0.298 39.849 -16.676 1.00 39.50 85 GLY A O 1
ATOM 643 N N . ARG A 1 86 ? -1.028 41.640 -16.991 1.00 44.66 86 ARG A N 1
ATOM 644 C CA . ARG A 1 86 ? -2.139 40.957 -17.654 1.00 44.66 86 ARG A CA 1
ATOM 645 C C . ARG A 1 86 ? -1.615 40.276 -18.917 1.00 44.66 86 ARG A C 1
ATOM 647 O O . ARG A 1 86 ? -1.354 40.951 -19.906 1.00 44.66 86 ARG A O 1
ATOM 654 N N . ASN A 1 87 ? -1.505 38.951 -18.918 1.00 42.81 87 ASN A N 1
ATOM 655 C CA . ASN A 1 87 ? -1.405 38.204 -20.168 1.00 42.81 87 ASN A CA 1
ATOM 656 C C . ASN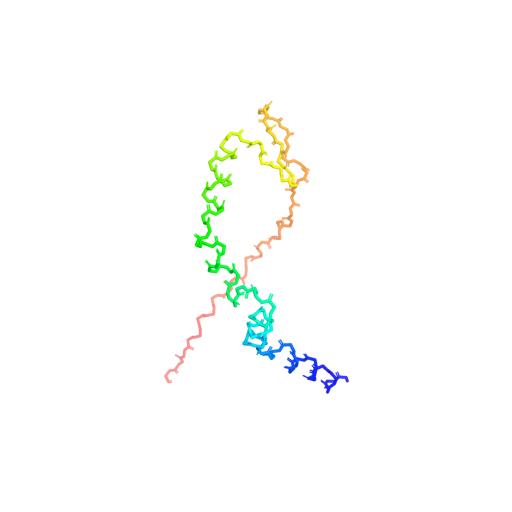 A 1 87 ? -2.819 38.007 -20.730 1.00 42.81 87 ASN A C 1
ATOM 658 O O . ASN A 1 87 ? -3.380 36.915 -20.702 1.00 42.81 87 ASN A O 1
ATOM 662 N N . THR A 1 88 ? -3.424 39.100 -21.194 1.00 52.94 88 THR A N 1
ATOM 663 C CA . THR A 1 88 ? -4.498 39.024 -22.182 1.00 52.94 88 THR A CA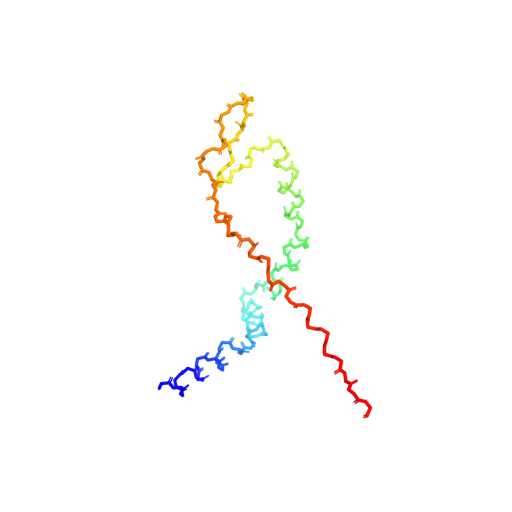 1
ATOM 664 C C . THR A 1 88 ? -3.825 38.984 -23.542 1.00 52.94 88 THR A C 1
ATOM 666 O O . THR A 1 88 ? -3.522 40.021 -24.131 1.00 52.94 88 THR A O 1
ATOM 669 N N . ARG A 1 89 ? -3.564 37.772 -24.029 1.00 40.50 89 ARG A N 1
ATOM 670 C CA . ARG A 1 89 ? -3.271 37.527 -25.438 1.00 40.50 89 ARG A CA 1
ATOM 671 C C . ARG A 1 89 ? -4.514 37.909 -26.244 1.00 40.50 89 ARG A C 1
ATOM 673 O O . ARG A 1 89 ? -5.419 37.098 -26.411 1.00 40.50 89 ARG A O 1
ATOM 680 N N . ALA A 1 90 ? -4.578 39.159 -26.690 1.00 43.91 90 ALA A N 1
ATOM 681 C CA . ALA A 1 90 ? -5.491 39.567 -27.743 1.00 43.91 90 ALA A CA 1
ATOM 682 C C . ALA A 1 90 ? -5.036 38.882 -29.042 1.00 43.91 90 ALA A C 1
ATOM 684 O O . ALA A 1 90 ? -3.921 39.110 -29.511 1.00 43.91 90 ALA A O 1
ATOM 685 N N . MET A 1 91 ? -5.875 37.997 -29.574 1.00 38.12 91 MET A N 1
ATOM 686 C CA . MET A 1 91 ? -5.781 37.533 -30.957 1.00 38.12 91 MET A CA 1
ATOM 687 C C . MET A 1 91 ? -6.318 38.654 -31.860 1.00 38.12 91 MET A C 1
ATOM 689 O O . MET A 1 91 ? -7.433 39.115 -31.601 1.00 38.12 91 MET A O 1
ATOM 693 N N . PRO A 1 92 ? -5.592 39.115 -32.889 1.00 50.56 92 PRO A N 1
ATOM 694 C CA . PRO A 1 92 ? -6.222 39.813 -33.998 1.00 50.56 92 PRO A CA 1
ATOM 695 C C . PRO A 1 92 ? -6.861 38.795 -34.957 1.00 50.56 92 PRO A C 1
ATOM 697 O O . PRO A 1 92 ? -6.393 37.661 -35.065 1.00 50.56 92 PRO A O 1
ATOM 700 N N . GLN A 1 93 ? -7.953 39.228 -35.587 1.00 51.5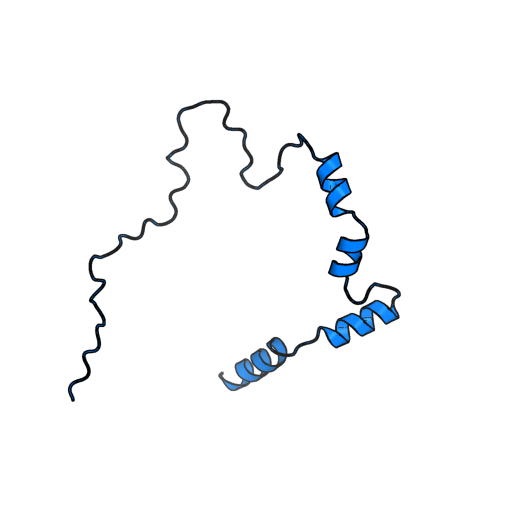9 93 GLN A N 1
ATOM 701 C CA . GLN A 1 93 ? -8.653 38.540 -36.678 1.00 51.59 93 GLN A CA 1
ATOM 702 C C . GLN A 1 93 ? -7.751 38.426 -37.911 1.00 51.59 93 GLN A C 1
ATOM 704 O O . GLN A 1 93 ? -6.983 39.391 -38.145 1.00 51.59 93 GLN A O 1
#

Sequence (93 aa):
MLGANGILMDAFYTDVRSDLAAWRESRGLPADPMAAYAASGCQRRIAEERVGGQQAGWGARRLERGEALARVFQPYAGEKSPAQGRNTRAMPQ